Protein AF-A0A1F5AXA1-F1 (afdb_monomer_lite)

Secondary structure (DSSP, 8-state):
--HHHHHHHHHHHHHHHHHHHHHHHHHHHHHHHHHHHHHHHHHHHTT-SS--S-SS-TTTS-TTT--TTGGGTS-TTPPPS-GGGGTSPPPP---SSS-----------

pLDDT: mean 72.69, std 17.28, range [41.81, 97.44]

Sequence (109 aa):
MRRSHSFLFCLGLLAGLCGLIFVHASLRRQAMKPGLLEKERLVRELGLTDICLSTEANYTRHLTQADFTTAFQDHPLSLEHFPSGTWIRPGPRSGYGNGQGIRPAKKHP

Radius of gyration: 23.43 Å; chains: 1; bounding box: 48×49×68 Å

Foldseek 3Di:
DPPVVVVVVVVVVVVVVVVVVVVVVVVVVVVCVVVVVVQVVVCVVVVNPDRQPDPPDQCRRDVVPRDLCRVVVDDPPDDDPDPVVVVDDRPPPPPPDDDPDDPPPPPDD

Structure (mmCIF, N/CA/C/O backbone):
data_AF-A0A1F5AXA1-F1
#
_entry.id   AF-A0A1F5AXA1-F1
#
loop_
_atom_site.group_PDB
_atom_site.id
_atom_site.type_symbol
_atom_site.label_atom_id
_atom_site.label_alt_id
_atom_site.label_comp_id
_atom_site.label_asym_id
_atom_site.label_entity_id
_atom_site.label_seq_id
_atom_site.pdbx_PDB_ins_code
_atom_site.Cartn_x
_atom_site.Cartn_y
_atom_site.Cartn_z
_atom_site.occupancy
_atom_site.B_iso_or_equiv
_atom_site.auth_seq_id
_atom_site.auth_comp_id
_atom_site.auth_asym_id
_atom_site.auth_atom_id
_atom_site.pdbx_PDB_model_num
ATOM 1 N N . MET A 1 1 ? 27.623 4.783 -31.159 1.00 56.19 1 MET A N 1
ATOM 2 C CA . MET A 1 1 ? 27.523 4.229 -29.786 1.00 56.19 1 MET A CA 1
ATOM 3 C C . MET A 1 1 ? 27.310 2.720 -29.882 1.00 56.19 1 MET A C 1
ATOM 5 O O . MET A 1 1 ? 26.427 2.306 -30.622 1.00 56.19 1 MET A O 1
ATOM 9 N N . ARG A 1 2 ? 28.129 1.884 -29.219 1.00 83.75 2 ARG A N 1
ATOM 10 C CA . ARG A 1 2 ? 27.904 0.420 -29.183 1.00 83.75 2 ARG A CA 1
ATOM 11 C C . ARG A 1 2 ? 26.553 0.133 -28.512 1.00 83.75 2 ARG A C 1
ATOM 13 O O . ARG A 1 2 ? 26.247 0.753 -27.497 1.00 83.75 2 ARG A O 1
ATOM 20 N N . ARG A 1 3 ? 25.781 -0.827 -29.044 1.00 83.56 3 ARG A N 1
ATOM 21 C CA . ARG A 1 3 ? 24.444 -1.218 -28.539 1.00 83.56 3 ARG A CA 1
ATOM 22 C C . ARG A 1 3 ? 24.433 -1.546 -27.035 1.00 83.56 3 ARG A C 1
ATOM 24 O O . ARG A 1 3 ? 23.430 -1.326 -26.366 1.00 83.56 3 ARG A O 1
ATOM 31 N N . SER A 1 4 ? 25.566 -1.999 -26.495 1.00 86.94 4 SER A N 1
ATOM 32 C CA . SER A 1 4 ? 25.749 -2.272 -25.066 1.00 86.94 4 SER A CA 1
ATOM 33 C C . SER A 1 4 ? 25.619 -1.030 -24.177 1.00 86.94 4 SER A C 1
ATOM 35 O O . SER A 1 4 ? 25.053 -1.133 -23.094 1.00 86.94 4 SER A O 1
ATOM 37 N N . HIS A 1 5 ? 26.073 0.151 -24.616 1.00 91.19 5 HIS A N 1
ATOM 38 C CA . HIS A 1 5 ? 25.936 1.377 -23.816 1.00 91.19 5 HIS A CA 1
ATOM 39 C C . HIS A 1 5 ? 24.477 1.815 -23.699 1.00 91.19 5 HIS A C 1
ATOM 41 O O . HIS A 1 5 ? 24.054 2.223 -22.623 1.00 91.19 5 HIS A O 1
ATOM 47 N N . SER A 1 6 ? 23.696 1.686 -24.776 1.00 89.44 6 SER A N 1
ATOM 48 C CA . SER A 1 6 ? 22.261 1.991 -24.759 1.00 89.44 6 SER A CA 1
ATOM 49 C C . SER A 1 6 ? 21.498 1.062 -23.812 1.00 89.44 6 SER A C 1
ATOM 51 O O . SER A 1 6 ? 20.637 1.524 -23.070 1.00 89.44 6 SER A O 1
ATOM 53 N N . PHE A 1 7 ? 21.850 -0.229 -23.788 1.00 93.44 7 PHE A N 1
ATOM 54 C CA . PHE A 1 7 ? 21.260 -1.193 -22.858 1.00 93.44 7 PHE A CA 1
ATOM 55 C C . PHE A 1 7 ? 21.596 -0.868 -21.396 1.00 93.44 7 PHE A C 1
ATOM 57 O O . PHE A 1 7 ? 20.694 -0.784 -20.568 1.00 93.44 7 PHE A O 1
ATOM 64 N N . LEU A 1 8 ? 22.874 -0.627 -21.081 1.00 94.94 8 LEU A N 1
ATOM 65 C CA . LEU A 1 8 ? 23.301 -0.287 -19.718 1.00 94.94 8 LEU A CA 1
ATOM 66 C C . LEU A 1 8 ? 22.687 1.030 -19.232 1.00 94.94 8 LEU A C 1
ATOM 68 O O . LEU A 1 8 ? 22.290 1.129 -18.075 1.00 94.94 8 LEU A O 1
ATOM 72 N N . PHE A 1 9 ? 22.561 2.018 -20.119 1.00 95.62 9 PHE A N 1
ATOM 73 C CA . PHE A 1 9 ? 21.880 3.270 -19.809 1.00 95.62 9 PHE A CA 1
ATOM 74 C C . PHE A 1 9 ? 20.397 3.045 -19.493 1.00 95.62 9 PHE A C 1
ATOM 76 O O . PHE A 1 9 ? 19.908 3.534 -18.478 1.00 95.62 9 PHE A O 1
ATOM 83 N N . CYS A 1 10 ? 19.691 2.264 -20.318 1.00 95.81 10 CYS A N 1
ATOM 84 C CA . CYS A 1 10 ? 18.286 1.930 -20.088 1.00 95.81 10 CYS A CA 1
ATOM 85 C C . CYS A 1 10 ? 18.088 1.174 -18.764 1.00 95.81 10 CYS A C 1
ATOM 87 O O . CYS A 1 10 ? 17.204 1.521 -17.983 1.00 95.81 10 CYS A O 1
ATOM 89 N N . LEU A 1 11 ? 18.957 0.202 -18.469 1.00 96.62 11 LEU A N 1
ATOM 90 C CA . LEU A 1 11 ? 18.927 -0.551 -17.217 1.00 96.62 11 LEU A CA 1
ATOM 91 C C . LEU A 1 11 ? 19.181 0.352 -16.001 1.00 96.62 11 LEU A C 1
ATOM 93 O O . LEU A 1 11 ? 18.456 0.264 -15.013 1.00 96.62 11 LEU A O 1
ATOM 97 N N . GLY A 1 12 ? 20.176 1.239 -16.079 1.00 97.12 12 GLY A N 1
ATOM 98 C CA . GLY A 1 12 ? 20.475 2.202 -15.019 1.00 97.12 12 GLY A CA 1
ATOM 99 C C . GLY A 1 12 ? 19.324 3.179 -14.780 1.00 97.12 12 GLY A C 1
ATOM 100 O O . GLY A 1 12 ? 18.971 3.449 -13.634 1.00 97.12 12 GLY A O 1
ATOM 101 N N . LEU A 1 13 ? 18.686 3.649 -15.854 1.00 97.38 13 LEU A N 1
ATOM 102 C CA . LEU A 1 13 ? 17.512 4.515 -15.780 1.00 97.38 13 LEU A CA 1
ATOM 103 C C . LEU A 1 13 ? 16.323 3.798 -15.124 1.00 97.38 13 LEU A C 1
ATOM 105 O O . LEU A 1 13 ? 15.687 4.365 -14.236 1.00 97.38 13 LEU A O 1
ATOM 109 N N . LEU A 1 14 ? 16.062 2.539 -15.491 1.00 97.00 14 LEU A N 1
ATOM 110 C CA . LEU A 1 14 ? 15.006 1.730 -14.879 1.00 97.00 14 LEU A CA 1
ATOM 111 C C . LEU A 1 14 ? 15.281 1.468 -13.391 1.00 97.00 14 LEU A C 1
ATOM 113 O O . LEU A 1 14 ? 14.389 1.625 -12.560 1.00 97.00 14 LEU A O 1
ATOM 117 N N . ALA A 1 15 ? 16.521 1.123 -13.038 1.00 97.06 15 ALA A N 1
ATOM 118 C CA . ALA A 1 15 ? 16.927 0.934 -11.648 1.00 97.06 15 ALA A CA 1
ATOM 119 C C . ALA A 1 15 ? 16.773 2.229 -10.830 1.00 97.06 15 ALA A C 1
ATOM 121 O O . ALA A 1 15 ? 16.280 2.191 -9.702 1.00 97.06 15 ALA A O 1
ATOM 122 N N . GLY A 1 16 ? 17.121 3.378 -11.418 1.00 97.44 16 GLY A N 1
ATOM 123 C CA . GLY A 1 16 ? 16.911 4.695 -10.819 1.00 97.44 16 GLY A CA 1
ATOM 124 C C . GLY A 1 16 ? 15.432 4.999 -10.566 1.00 97.44 16 GLY A C 1
ATOM 125 O O . GLY A 1 16 ? 15.069 5.397 -9.460 1.00 97.44 16 GLY A O 1
ATOM 126 N N . LEU A 1 17 ? 14.563 4.741 -11.548 1.00 97.25 17 LEU A N 1
ATOM 127 C CA . LEU A 1 17 ? 13.107 4.872 -11.407 1.00 97.25 17 LEU A CA 1
ATOM 128 C C . LEU A 1 17 ? 12.553 3.972 -10.297 1.00 97.25 17 LEU A C 1
ATOM 130 O O . LEU A 1 17 ? 11.785 4.443 -9.459 1.00 97.25 17 LEU A O 1
ATOM 134 N N . CYS A 1 18 ? 12.983 2.709 -10.237 1.00 96.69 18 CYS A N 1
ATOM 135 C CA . CYS A 1 18 ? 12.626 1.809 -9.141 1.00 96.69 18 CYS A CA 1
ATOM 136 C C . CYS A 1 18 ? 13.044 2.393 -7.783 1.00 96.69 18 CYS A C 1
ATOM 138 O O . CYS A 1 18 ? 12.237 2.425 -6.855 1.00 96.69 18 CYS A O 1
ATOM 140 N N . GLY A 1 19 ? 14.267 2.919 -7.671 1.00 96.94 19 GLY A N 1
ATOM 141 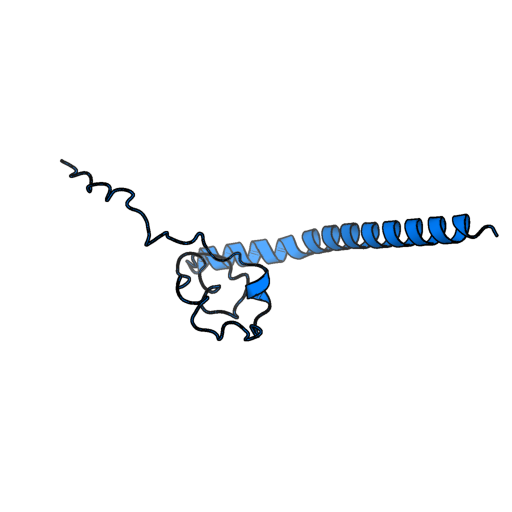C CA . GLY A 1 19 ? 14.747 3.588 -6.459 1.00 96.94 19 GLY A CA 1
ATOM 142 C C . GLY A 1 19 ? 13.879 4.781 -6.048 1.00 96.94 19 GLY A C 1
ATOM 143 O O . GLY A 1 19 ? 13.504 4.900 -4.880 1.00 96.94 19 GLY A O 1
ATOM 144 N N . LEU A 1 20 ? 13.482 5.626 -7.005 1.00 97.06 20 LEU A N 1
ATOM 145 C CA . LEU A 1 20 ? 12.594 6.766 -6.752 1.00 97.06 20 LEU A CA 1
ATOM 146 C C . LEU A 1 20 ? 11.222 6.332 -6.222 1.00 97.06 20 LEU A C 1
ATOM 148 O O . LEU A 1 20 ? 10.689 6.984 -5.323 1.00 97.06 20 LEU A O 1
ATOM 152 N N . ILE A 1 21 ? 10.672 5.217 -6.714 1.00 96.69 21 ILE A N 1
ATOM 153 C CA . ILE A 1 21 ? 9.410 4.660 -6.204 1.00 96.69 21 ILE A CA 1
ATOM 154 C C . ILE A 1 21 ? 9.549 4.278 -4.725 1.00 96.69 21 ILE A C 1
ATOM 156 O O . ILE A 1 21 ? 8.670 4.609 -3.929 1.00 96.69 21 ILE A O 1
ATOM 160 N N . PHE A 1 22 ? 10.654 3.642 -4.324 1.00 95.50 22 PHE A N 1
ATOM 161 C CA . PHE A 1 22 ? 10.891 3.294 -2.917 1.00 95.50 22 PHE A CA 1
ATOM 162 C C . PHE A 1 22 ? 11.034 4.526 -2.022 1.00 95.50 22 PHE A C 1
ATOM 164 O O . PHE A 1 22 ? 10.450 4.569 -0.936 1.00 95.50 22 PHE A O 1
ATOM 171 N N . VAL A 1 23 ? 11.759 5.549 -2.482 1.00 96.69 23 VAL A N 1
ATOM 172 C CA . VAL A 1 23 ? 11.886 6.821 -1.755 1.00 96.69 23 VAL A CA 1
ATOM 173 C C . VAL A 1 23 ? 10.516 7.483 -1.601 1.00 96.69 23 VAL A C 1
ATOM 175 O O . VAL A 1 23 ? 10.128 7.847 -0.489 1.00 96.69 23 VAL A O 1
ATOM 178 N N . HIS A 1 24 ? 9.740 7.567 -2.683 1.00 95.62 24 HIS A N 1
ATOM 179 C CA . HIS A 1 24 ? 8.391 8.126 -2.657 1.00 95.62 24 HIS A CA 1
ATOM 180 C C . HIS A 1 24 ? 7.464 7.348 -1.714 1.00 95.62 24 HIS A C 1
ATOM 182 O O . HIS A 1 24 ? 6.736 7.948 -0.923 1.00 95.62 24 HIS A O 1
ATOM 188 N N . ALA A 1 25 ? 7.522 6.015 -1.744 1.00 92.56 25 ALA A N 1
ATOM 189 C CA . ALA A 1 25 ? 6.754 5.159 -0.849 1.00 92.56 25 ALA A CA 1
ATOM 190 C C . ALA A 1 25 ? 7.140 5.373 0.624 1.00 92.56 25 ALA A C 1
ATOM 192 O O . ALA A 1 25 ? 6.259 5.414 1.482 1.00 92.56 25 ALA A O 1
ATOM 193 N N . SER A 1 26 ? 8.430 5.550 0.929 1.00 92.81 26 SER A N 1
ATOM 194 C CA . SER A 1 26 ? 8.910 5.832 2.288 1.00 92.81 26 SER A CA 1
ATOM 195 C C . SER A 1 26 ? 8.405 7.183 2.804 1.00 92.81 26 SER A C 1
ATOM 197 O O . SER A 1 26 ? 7.851 7.261 3.902 1.00 92.81 26 SER A O 1
ATOM 199 N N . LEU A 1 27 ? 8.497 8.232 1.980 1.00 94.50 27 LEU A N 1
ATOM 200 C CA . LEU A 1 27 ? 7.987 9.565 2.314 1.00 94.50 27 LEU A CA 1
ATOM 201 C C . LEU A 1 27 ? 6.466 9.552 2.516 1.00 94.50 27 LEU A C 1
ATOM 203 O O . LEU A 1 27 ? 5.967 10.054 3.523 1.00 94.50 27 LEU A O 1
ATOM 207 N N . ARG A 1 28 ? 5.722 8.895 1.615 1.00 91.81 28 ARG A N 1
ATOM 208 C CA . ARG A 1 28 ? 4.270 8.703 1.759 1.00 91.81 28 ARG A CA 1
ATOM 209 C C . ARG A 1 28 ? 3.908 7.949 3.032 1.00 91.81 28 ARG A C 1
ATOM 211 O O . ARG A 1 28 ? 2.963 8.337 3.712 1.00 91.81 28 ARG A O 1
ATOM 218 N N . ARG A 1 29 ? 4.650 6.892 3.381 1.00 88.81 29 ARG A N 1
ATOM 219 C CA . ARG A 1 29 ? 4.423 6.144 4.628 1.00 88.81 29 ARG A CA 1
ATOM 220 C C . ARG A 1 29 ? 4.554 7.052 5.843 1.00 88.81 29 ARG A C 1
ATOM 222 O O .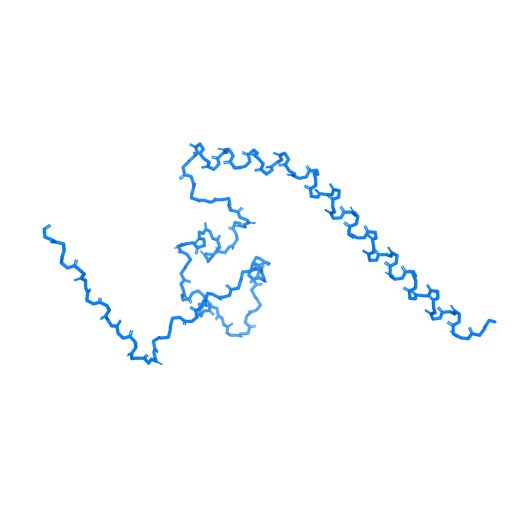 ARG A 1 29 ? 3.709 6.971 6.723 1.00 88.81 29 ARG A O 1
ATOM 229 N N . GLN A 1 30 ? 5.566 7.918 5.887 1.00 90.25 30 GLN A N 1
ATOM 230 C CA . GLN A 1 30 ? 5.751 8.862 6.993 1.00 90.25 30 GLN A CA 1
ATOM 231 C C . GLN A 1 30 ? 4.615 9.887 7.075 1.00 90.25 30 GLN A C 1
ATOM 233 O O . GLN A 1 30 ? 4.085 10.099 8.162 1.00 90.25 30 GLN A O 1
ATOM 238 N N . ALA A 1 31 ? 4.187 10.443 5.940 1.00 90.50 31 ALA A N 1
ATOM 239 C CA . ALA A 1 31 ? 3.068 11.386 5.882 1.00 90.50 31 ALA A CA 1
ATOM 240 C C . ALA A 1 31 ? 1.729 10.765 6.331 1.00 90.50 31 ALA A C 1
ATOM 242 O O . ALA A 1 31 ? 0.879 11.454 6.887 1.00 90.50 31 ALA A O 1
ATOM 243 N N . MET A 1 32 ? 1.548 9.457 6.128 1.00 86.38 32 MET A N 1
ATOM 244 C CA . MET A 1 32 ? 0.333 8.721 6.503 1.00 86.38 32 MET A CA 1
ATOM 245 C C . MET A 1 32 ? 0.294 8.298 7.983 1.00 86.38 32 MET A C 1
ATOM 247 O O . MET A 1 32 ? -0.789 8.020 8.497 1.00 86.38 32 MET A O 1
ATOM 251 N N . LYS A 1 33 ? 1.441 8.253 8.682 1.00 87.75 33 LYS A N 1
ATOM 252 C CA . LYS A 1 33 ? 1.533 7.861 10.105 1.00 87.75 33 LYS A CA 1
ATOM 253 C C . LYS A 1 33 ? 0.556 8.599 11.033 1.00 87.75 33 LYS A C 1
ATOM 255 O O . LYS A 1 33 ? -0.129 7.908 11.781 1.00 87.75 33 LYS A O 1
ATOM 260 N N . PRO A 1 34 ? 0.445 9.943 11.016 1.00 88.19 34 PRO A N 1
ATOM 261 C CA . PRO A 1 34 ? -0.467 10.644 11.923 1.00 88.19 34 PRO A CA 1
ATOM 262 C C . PRO A 1 34 ? -1.929 10.237 11.711 1.00 88.19 34 PRO A C 1
ATOM 264 O O . PRO A 1 34 ? -2.645 9.998 12.677 1.00 88.19 34 PRO A O 1
ATOM 267 N N . GLY A 1 35 ? -2.357 10.062 10.457 1.00 87.38 35 GLY A N 1
ATOM 268 C CA . GLY A 1 35 ? -3.712 9.599 10.153 1.00 87.38 35 GLY A CA 1
ATOM 269 C C . GLY A 1 35 ? -3.975 8.150 10.574 1.00 87.38 35 GLY A C 1
ATOM 270 O O . GLY A 1 35 ? -5.125 7.785 10.801 1.00 87.38 35 GLY A O 1
ATOM 271 N N . LEU A 1 36 ? -2.934 7.317 10.676 1.00 86.38 36 LEU A N 1
ATOM 272 C CA . LEU A 1 36 ? -3.059 5.954 11.192 1.00 86.38 36 LEU A CA 1
ATOM 273 C C . LEU A 1 36 ? -3.232 5.941 12.716 1.00 86.38 36 LEU A C 1
ATOM 275 O O . LEU A 1 36 ? -4.100 5.227 13.205 1.00 86.38 36 LEU A O 1
ATOM 279 N N . LEU A 1 37 ? -2.469 6.765 13.440 1.00 88.94 37 LEU A N 1
ATOM 280 C CA . LEU A 1 37 ? -2.584 6.890 14.898 1.00 88.94 37 LEU A CA 1
ATOM 281 C C . LEU A 1 37 ? -3.966 7.402 15.322 1.00 88.94 37 LEU A C 1
ATOM 283 O O . LEU A 1 37 ? -4.537 6.910 16.291 1.00 88.94 37 LEU A O 1
ATOM 287 N N . GLU A 1 38 ? -4.533 8.348 14.571 1.00 89.44 38 GLU A N 1
ATOM 288 C CA . GLU A 1 38 ? -5.885 8.847 14.847 1.00 89.44 38 GLU A CA 1
ATOM 289 C C . GLU A 1 38 ? -6.947 7.756 14.653 1.00 89.44 38 GLU A C 1
ATOM 291 O O . GLU A 1 38 ? -7.848 7.592 15.471 1.00 89.44 38 GLU A O 1
ATOM 296 N N . LYS A 1 39 ? -6.813 6.940 13.602 1.00 87.06 39 LYS A N 1
ATOM 297 C CA . LYS A 1 39 ? -7.712 5.798 13.372 1.00 87.06 39 LYS A CA 1
ATOM 298 C C . LYS A 1 39 ? -7.582 4.743 14.463 1.00 87.06 39 LYS A C 1
ATOM 300 O O . LYS A 1 39 ? -8.595 4.219 14.908 1.00 87.06 39 LYS A O 1
ATOM 305 N N . GLU A 1 40 ? -6.361 4.449 14.902 1.00 86.75 40 GLU A N 1
ATOM 306 C CA . GLU A 1 40 ? -6.104 3.528 16.012 1.00 86.75 40 GLU A CA 1
ATOM 307 C C . GLU A 1 40 ? -6.778 4.011 17.303 1.00 86.75 40 GLU A C 1
ATOM 309 O O . GLU A 1 40 ? -7.440 3.235 17.996 1.00 86.75 40 GLU A O 1
ATOM 314 N N . ARG A 1 41 ? -6.687 5.315 17.587 1.00 90.69 41 ARG A N 1
ATOM 315 C CA . ARG A 1 41 ? -7.385 5.937 18.712 1.00 90.69 41 ARG A CA 1
ATOM 316 C C . ARG A 1 41 ? -8.902 5.770 18.605 1.00 90.69 41 ARG A C 1
ATOM 318 O O . ARG A 1 41 ? -9.517 5.314 19.565 1.00 90.69 41 ARG A O 1
ATOM 325 N N . LEU A 1 42 ? -9.492 6.091 17.454 1.00 88.12 42 LEU A N 1
ATOM 326 C CA . LEU A 1 42 ? -10.936 5.961 17.228 1.00 88.12 42 LEU A CA 1
ATOM 327 C C . LEU A 1 42 ? -11.415 4.512 17.364 1.00 88.12 42 LEU A C 1
ATOM 329 O O . LEU A 1 42 ? -12.443 4.263 17.985 1.00 88.12 42 LEU A O 1
ATOM 333 N N . VAL A 1 43 ? -10.660 3.548 16.831 1.00 85.81 43 VAL A N 1
ATOM 334 C CA . VAL A 1 43 ? -10.952 2.112 16.976 1.00 85.81 43 VAL A CA 1
ATOM 335 C C . VAL A 1 43 ? -11.003 1.719 18.450 1.00 85.81 43 VAL A C 1
ATOM 337 O O . VAL A 1 43 ? -11.943 1.046 18.869 1.00 85.81 43 VAL A O 1
ATOM 340 N N . ARG A 1 44 ? -10.048 2.200 19.254 1.00 85.50 44 ARG A N 1
ATOM 341 C CA . ARG A 1 44 ? -10.014 1.945 20.696 1.00 85.50 44 ARG A CA 1
ATOM 342 C C . ARG A 1 44 ? -11.174 2.606 21.441 1.00 85.50 44 ARG A C 1
ATOM 344 O O . ARG A 1 44 ? -11.754 1.970 22.316 1.00 85.50 44 ARG A O 1
ATOM 351 N N . GLU A 1 45 ? -11.505 3.854 21.117 1.00 91.56 45 GLU A N 1
ATOM 352 C CA . GLU A 1 45 ? -12.608 4.591 21.755 1.00 91.56 45 GLU A CA 1
ATOM 353 C C . GLU A 1 45 ? -13.979 3.983 21.419 1.00 91.56 45 GLU A C 1
ATOM 355 O O . GLU A 1 45 ? -14.850 3.914 22.282 1.00 91.56 45 GLU A O 1
ATOM 360 N N . LEU A 1 46 ? -14.155 3.485 20.193 1.00 87.25 46 LEU A N 1
ATOM 361 C CA . LEU A 1 46 ? -15.395 2.859 19.730 1.00 87.25 46 LEU A CA 1
ATOM 362 C C . LEU A 1 46 ? -15.502 1.367 20.085 1.00 87.25 46 LEU A C 1
ATOM 364 O O . LEU A 1 46 ? -16.529 0.751 19.808 1.00 87.25 46 LEU A O 1
ATOM 368 N N . GLY A 1 47 ? -14.461 0.769 20.677 1.00 83.19 47 GLY A N 1
ATOM 369 C CA . GLY A 1 47 ? -14.436 -0.659 21.005 1.00 83.19 47 GLY A CA 1
ATOM 370 C C . GLY A 1 47 ? -14.446 -1.571 19.774 1.00 83.19 47 GLY A C 1
ATOM 371 O O . GLY A 1 47 ? -14.902 -2.711 19.854 1.00 83.19 47 GLY A O 1
ATOM 372 N N . LEU A 1 48 ? -13.964 -1.073 18.632 1.00 78.88 48 LEU A N 1
ATOM 373 C CA . LEU A 1 48 ? -13.810 -1.871 17.423 1.00 78.88 48 LEU A CA 1
ATOM 374 C C . LEU A 1 48 ? -12.623 -2.821 17.595 1.00 78.88 48 LEU A C 1
ATOM 376 O O . LEU A 1 48 ? -11.608 -2.494 18.206 1.00 78.88 48 LEU A O 1
ATOM 380 N N . THR A 1 49 ? -12.744 -4.019 17.044 1.00 67.12 49 THR A N 1
ATOM 381 C CA . THR A 1 49 ? -11.734 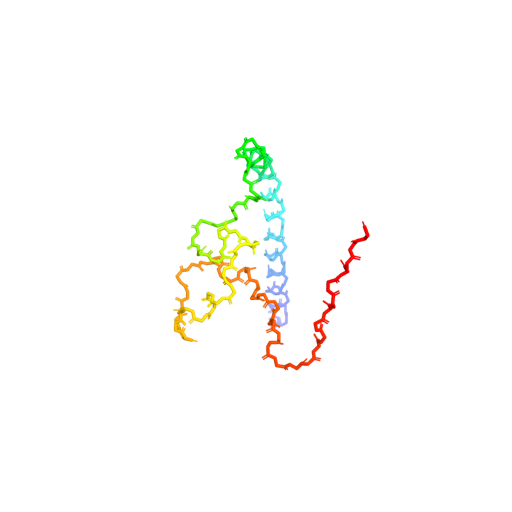-5.071 17.199 1.00 67.12 49 THR A CA 1
ATOM 382 C C . THR A 1 49 ? -10.481 -4.849 16.359 1.00 67.12 49 THR A C 1
ATOM 384 O O . THR A 1 49 ? -9.454 -5.447 16.662 1.00 67.12 49 THR A O 1
ATOM 387 N N . ASP A 1 50 ? -10.578 -4.076 15.271 1.00 69.81 50 ASP A N 1
ATOM 388 C CA . ASP A 1 50 ? -9.465 -3.802 14.360 1.00 69.81 50 ASP A CA 1
ATOM 389 C C . ASP A 1 50 ? -9.724 -2.557 13.487 1.00 69.81 50 ASP A C 1
ATOM 391 O O . ASP A 1 50 ? -10.866 -2.126 13.295 1.00 69.81 50 ASP A O 1
ATOM 395 N N . ILE A 1 51 ? -8.653 -1.999 12.918 1.00 69.38 51 ILE A N 1
ATOM 396 C CA . ILE A 1 51 ? -8.704 -0.962 11.887 1.00 69.38 51 ILE A CA 1
ATOM 397 C C . ILE A 1 51 ? -9.158 -1.625 10.583 1.00 69.38 51 ILE A C 1
ATOM 399 O O . ILE A 1 51 ? -8.419 -2.396 9.973 1.00 69.38 51 ILE A O 1
ATOM 403 N N . CYS A 1 52 ? -10.365 -1.298 10.112 1.00 66.19 52 CYS A N 1
ATOM 404 C CA . CYS A 1 52 ? -10.836 -1.750 8.801 1.00 66.19 52 CYS A CA 1
ATOM 405 C C . CYS A 1 52 ? -9.905 -1.224 7.696 1.00 66.19 52 CYS A C 1
ATOM 407 O O . CYS A 1 52 ? -9.954 -0.050 7.328 1.00 66.19 52 CYS A O 1
ATOM 409 N N . LEU A 1 53 ? -9.059 -2.103 7.152 1.00 65.50 53 LEU A N 1
ATOM 410 C CA . LEU A 1 53 ? -8.182 -1.796 6.016 1.00 65.50 53 LEU A CA 1
ATOM 411 C C . LEU A 1 53 ? -8.969 -1.636 4.706 1.00 65.50 53 LEU A C 1
ATOM 413 O O . LEU A 1 53 ? -8.484 -1.009 3.766 1.00 65.50 53 LEU A O 1
ATOM 417 N N . SER A 1 54 ? -10.180 -2.195 4.646 1.00 60.12 54 SER A N 1
ATOM 418 C CA . SER A 1 54 ? -11.104 -2.084 3.523 1.00 60.12 54 SER A CA 1
ATOM 419 C C . SER A 1 54 ? -12.546 -2.240 4.009 1.00 60.12 54 SER A C 1
ATOM 421 O O . SER A 1 54 ? -12.832 -3.081 4.861 1.00 60.12 54 SER A O 1
ATOM 423 N N . THR A 1 55 ? -13.458 -1.442 3.458 1.00 57.94 55 THR A N 1
ATOM 424 C CA . THR A 1 55 ? -14.902 -1.482 3.747 1.00 57.94 55 THR A CA 1
ATOM 425 C C . THR A 1 55 ? -15.665 -2.468 2.855 1.00 57.94 55 THR A C 1
ATOM 427 O O . THR A 1 55 ? -16.881 -2.595 2.981 1.00 57.94 55 THR A O 1
ATOM 430 N N . GLU A 1 56 ? -14.972 -3.144 1.936 1.00 58.09 56 GLU A N 1
ATOM 431 C CA . GLU A 1 56 ? -15.566 -3.573 0.669 1.00 58.09 56 GLU A CA 1
ATOM 432 C C . GLU A 1 56 ? -15.858 -5.080 0.515 1.00 58.09 56 GLU A C 1
ATOM 434 O O . GLU A 1 56 ? -16.600 -5.431 -0.388 1.00 58.09 56 GLU A O 1
ATOM 439 N N . ALA A 1 57 ? -15.430 -5.986 1.402 1.00 60.62 57 ALA A N 1
ATOM 440 C CA . ALA A 1 57 ? -15.773 -7.416 1.292 1.00 60.62 57 ALA A CA 1
ATOM 441 C C . ALA A 1 57 ? -16.199 -8.047 2.634 1.00 60.62 57 ALA A C 1
ATOM 443 O O . ALA A 1 57 ? -15.686 -7.704 3.701 1.00 60.62 57 ALA A O 1
ATOM 444 N N . ASN A 1 58 ? -17.153 -8.992 2.600 1.00 56.41 58 ASN A N 1
ATOM 445 C CA . ASN A 1 58 ? -17.651 -9.692 3.800 1.00 56.41 58 ASN A CA 1
ATOM 446 C C . ASN A 1 58 ? -16.518 -10.395 4.572 1.00 56.41 58 ASN A C 1
ATOM 448 O O . ASN A 1 58 ? -16.501 -10.362 5.799 1.00 56.41 58 ASN A O 1
ATOM 452 N N . TYR A 1 59 ? -15.540 -10.960 3.858 1.00 57.41 59 TYR A N 1
ATOM 453 C CA . TYR A 1 59 ? -14.381 -11.641 4.439 1.00 57.41 59 TYR A CA 1
ATOM 454 C C . TYR A 1 59 ? -13.284 -10.686 4.952 1.00 57.41 59 TYR A C 1
ATOM 456 O O . TYR A 1 59 ? -12.308 -11.138 5.544 1.00 57.41 59 TYR A O 1
ATOM 464 N N . THR A 1 60 ? -13.412 -9.368 4.746 1.00 54.28 60 THR A N 1
ATOM 465 C CA . THR A 1 60 ? -12.403 -8.371 5.168 1.00 54.28 60 THR A CA 1
ATOM 466 C C . THR A 1 60 ? -12.891 -7.438 6.267 1.00 54.28 60 THR A C 1
ATOM 468 O O . THR A 1 60 ? -12.080 -6.726 6.851 1.00 54.28 60 THR A O 1
ATOM 471 N N . ARG A 1 61 ? -14.198 -7.428 6.565 1.00 58.62 61 ARG A N 1
ATOM 472 C CA . ARG A 1 61 ? -14.795 -6.558 7.593 1.00 58.62 61 ARG A CA 1
ATOM 473 C C . ARG A 1 61 ? -14.335 -6.892 9.011 1.00 58.62 61 ARG A C 1
ATOM 475 O O . ARG A 1 61 ? -14.372 -6.039 9.887 1.00 58.62 61 ARG A O 1
ATOM 482 N N . HIS A 1 62 ? -13.897 -8.126 9.228 1.00 61.19 62 HIS A N 1
ATOM 483 C CA . HIS A 1 62 ? -13.360 -8.585 10.495 1.00 61.19 62 HIS A CA 1
ATOM 484 C C . HIS A 1 62 ? -12.542 -9.842 10.198 1.00 61.19 62 HIS A C 1
ATOM 486 O O . HIS A 1 62 ? -13.111 -10.914 10.044 1.00 61.19 62 HIS A O 1
ATOM 492 N N . LEU A 1 63 ? -11.216 -9.745 10.059 1.00 58.84 63 LEU A N 1
ATOM 493 C CA . LEU A 1 63 ? -10.396 -10.905 9.656 1.00 58.84 63 LEU A CA 1
ATOM 494 C C . LEU A 1 63 ? -10.593 -12.118 10.584 1.00 58.84 63 LEU A C 1
ATOM 496 O O . LEU A 1 63 ? -10.499 -13.262 10.152 1.00 58.84 63 LEU A O 1
ATOM 500 N N . THR A 1 64 ? -10.919 -11.865 11.852 1.00 58.12 64 THR A N 1
ATOM 501 C CA . THR A 1 64 ? -11.240 -12.885 12.857 1.00 58.12 64 THR A CA 1
ATOM 502 C C . THR A 1 64 ? -12.671 -13.434 12.790 1.00 58.12 64 THR A C 1
ATOM 504 O O . THR A 1 64 ? -12.918 -14.483 13.376 1.00 58.12 64 THR A O 1
ATOM 507 N N . GLN A 1 65 ? -13.602 -12.773 12.092 1.00 58.88 65 GLN A N 1
ATOM 508 C CA . GLN A 1 65 ? -14.978 -13.249 11.852 1.00 58.88 65 GLN A CA 1
ATOM 509 C C . GLN A 1 65 ? -15.278 -13.465 10.358 1.00 58.88 65 GLN A C 1
ATOM 511 O O . GLN A 1 65 ? -16.434 -13.631 9.974 1.00 58.88 65 GLN A O 1
ATOM 516 N N . ALA A 1 66 ? -14.248 -13.443 9.511 1.00 62.03 66 ALA A N 1
ATOM 517 C CA . ALA A 1 66 ? -14.373 -13.705 8.091 1.00 62.03 66 ALA A CA 1
ATOM 518 C C . ALA A 1 66 ? -14.894 -15.131 7.890 1.00 62.03 66 ALA A C 1
ATOM 520 O O . ALA A 1 66 ? -14.320 -16.090 8.409 1.00 62.03 66 ALA A O 1
ATOM 521 N N . ASP A 1 67 ? -15.986 -15.272 7.143 1.00 60.81 67 ASP A N 1
ATOM 522 C CA . ASP A 1 67 ? -16.552 -16.580 6.843 1.00 60.81 67 ASP A CA 1
ATOM 523 C C . ASP A 1 67 ? -15.563 -17.371 5.968 1.00 60.81 67 ASP A C 1
ATOM 525 O O . ASP A 1 67 ? -15.196 -16.954 4.864 1.00 60.81 67 ASP A O 1
ATOM 529 N N . PHE A 1 68 ? -15.120 -18.527 6.468 1.00 60.34 68 PHE A N 1
ATOM 530 C CA . PHE A 1 68 ? -14.190 -19.424 5.778 1.00 60.34 68 PHE A CA 1
ATOM 531 C C . PHE A 1 68 ? -14.732 -19.944 4.440 1.00 60.34 68 PHE A C 1
ATOM 533 O O . PHE A 1 68 ? -13.954 -20.403 3.604 1.00 60.34 68 PHE A O 1
ATOM 540 N N . THR A 1 69 ? -16.048 -19.888 4.231 1.00 59.94 69 THR A N 1
ATOM 541 C CA . THR A 1 69 ? -16.697 -20.338 2.996 1.00 59.94 69 THR A CA 1
ATOM 542 C C . THR A 1 69 ? -16.755 -19.261 1.916 1.00 59.94 69 THR A C 1
ATOM 544 O O . THR A 1 69 ? -17.092 -19.579 0.778 1.00 59.94 69 THR A O 1
ATOM 547 N N . THR A 1 70 ? -16.367 -18.014 2.219 1.00 59.69 70 THR A N 1
ATOM 548 C CA . THR A 1 70 ? -16.532 -16.890 1.281 1.00 59.69 70 THR A CA 1
ATOM 549 C C . THR A 1 70 ? -15.768 -17.086 -0.030 1.00 59.69 70 THR A C 1
ATOM 551 O O . THR A 1 70 ? -16.278 -16.727 -1.083 1.00 59.69 70 THR A O 1
ATOM 554 N N . ALA A 1 71 ? -14.616 -17.768 -0.003 1.00 58.75 71 ALA A N 1
ATOM 555 C CA . ALA A 1 71 ? -13.842 -18.096 -1.208 1.00 58.75 71 ALA A CA 1
ATOM 556 C C . ALA A 1 71 ? -14.591 -18.999 -2.217 1.00 58.75 71 ALA A C 1
ATOM 558 O O . ALA A 1 71 ? -14.118 -19.189 -3.333 1.00 58.75 71 ALA A O 1
ATOM 559 N N . PHE A 1 72 ? -15.729 -19.583 -1.820 1.00 58.31 72 PHE A N 1
ATOM 560 C CA . PHE A 1 72 ? -16.579 -20.441 -2.652 1.00 58.31 72 PHE A CA 1
ATOM 561 C C . PHE A 1 72 ? -17.981 -19.863 -2.891 1.00 58.31 72 PHE A C 1
ATOM 563 O O . PHE A 1 72 ? -18.801 -20.525 -3.525 1.00 58.31 72 PHE A O 1
ATOM 570 N N . GLN A 1 73 ? -18.282 -18.673 -2.360 1.00 67.75 73 GLN A N 1
ATOM 571 C CA . GLN A 1 73 ? -19.559 -17.995 -2.617 1.00 67.75 73 GLN A CA 1
ATOM 572 C C . GLN A 1 73 ? -19.578 -17.341 -4.008 1.00 67.75 73 GLN A C 1
ATOM 574 O O . GLN A 1 73 ? -20.649 -17.145 -4.578 1.00 67.75 73 GLN A O 1
ATOM 579 N N . ASP A 1 74 ? -18.395 -17.089 -4.569 1.00 63.94 74 ASP A N 1
ATOM 580 C CA . ASP A 1 74 ? -18.183 -16.550 -5.904 1.00 63.94 74 ASP A CA 1
ATOM 581 C C . ASP A 1 74 ? -17.862 -17.657 -6.929 1.00 63.94 74 ASP A C 1
ATOM 583 O O . ASP A 1 74 ? -17.369 -18.741 -6.599 1.00 63.94 74 ASP A O 1
ATOM 587 N N . HIS A 1 75 ? -18.162 -17.407 -8.208 1.00 64.12 75 HIS A N 1
ATOM 588 C CA . HIS A 1 75 ? -17.869 -18.357 -9.285 1.00 64.12 75 HIS A CA 1
ATOM 589 C C . HIS A 1 75 ? -16.342 -18.564 -9.369 1.00 64.12 75 HIS A C 1
ATOM 591 O O . HIS A 1 75 ? -15.606 -17.585 -9.363 1.00 64.12 75 HIS A O 1
ATOM 597 N N . PRO A 1 76 ? -15.810 -19.788 -9.580 1.00 61.44 76 PRO A N 1
ATOM 598 C CA . PRO A 1 76 ? -14.361 -20.038 -9.698 1.00 61.44 76 PRO A CA 1
ATOM 599 C C . PRO A 1 76 ? -13.594 -19.233 -10.775 1.00 61.44 76 PRO A C 1
ATOM 601 O O . PRO A 1 76 ? -12.375 -19.346 -10.854 1.00 61.44 76 PRO A O 1
ATOM 604 N N . LEU A 1 77 ? -14.280 -18.448 -11.613 1.00 65.06 77 LEU A N 1
ATOM 605 C CA . LEU A 1 77 ? -13.700 -17.549 -12.616 1.00 65.06 77 LEU A CA 1
ATOM 606 C C . LEU A 1 77 ? -14.217 -16.105 -12.497 1.00 65.06 77 LEU A C 1
ATOM 608 O O . LEU A 1 77 ? -13.911 -15.284 -13.363 1.00 65.06 77 LEU A O 1
ATOM 612 N N . SER A 1 78 ? -15.020 -15.771 -11.482 1.00 68.25 78 SER A N 1
ATOM 613 C CA . SER A 1 78 ? -15.448 -14.388 -11.298 1.00 68.25 78 SER A CA 1
ATOM 614 C C . SER A 1 78 ? -14.267 -13.557 -10.828 1.00 68.25 78 SER A C 1
ATOM 616 O O . SER A 1 78 ? -13.624 -13.859 -9.825 1.00 68.25 78 SER A O 1
ATOM 618 N N . LEU A 1 79 ? -13.998 -12.488 -11.568 1.00 64.25 79 LEU A N 1
ATOM 619 C CA . LEU A 1 79 ? -13.112 -11.434 -11.113 1.00 64.25 79 LEU A CA 1
ATOM 620 C C . LEU A 1 79 ? -13.781 -10.764 -9.917 1.00 64.25 79 LEU A C 1
ATOM 622 O O . LEU A 1 79 ? -14.863 -10.191 -10.060 1.00 64.25 79 LEU A O 1
ATOM 626 N N . GLU A 1 80 ? -13.157 -10.851 -8.747 1.00 64.56 80 GLU A N 1
ATOM 627 C CA . GLU A 1 80 ? -13.657 -10.125 -7.588 1.00 64.56 80 GLU A CA 1
ATOM 628 C C . GLU A 1 80 ? -13.623 -8.624 -7.872 1.00 64.56 80 GLU A C 1
ATOM 630 O O . GLU A 1 80 ? -12.627 -8.074 -8.348 1.00 64.56 80 GLU A O 1
ATOM 635 N N . HIS A 1 81 ? -14.743 -7.955 -7.598 1.00 69.25 81 HIS A N 1
ATOM 636 C CA . HIS A 1 81 ? -14.872 -6.521 -7.847 1.00 69.25 81 HIS A CA 1
ATOM 637 C C . HIS A 1 81 ? -14.049 -5.692 -6.851 1.00 69.25 81 HIS A C 1
ATOM 639 O O . HIS A 1 81 ? -13.753 -4.524 -7.102 1.00 69.25 81 HIS A O 1
ATOM 645 N N . PHE A 1 82 ? -13.657 -6.307 -5.732 1.00 65.12 82 PHE A N 1
ATOM 646 C CA . PHE A 1 82 ? -13.007 -5.636 -4.622 1.00 65.12 82 PHE A CA 1
ATOM 647 C C . PHE A 1 82 ? -11.492 -5.869 -4.635 1.00 65.12 82 PHE A C 1
ATOM 649 O O . PHE A 1 82 ? -11.028 -7.007 -4.525 1.00 65.12 82 PHE A O 1
ATOM 656 N N . PRO A 1 83 ? -10.677 -4.802 -4.705 1.00 61.16 83 PRO A N 1
ATOM 657 C CA . PRO A 1 83 ? -9.222 -4.926 -4.787 1.00 61.16 83 PRO A CA 1
ATOM 658 C C . PRO A 1 83 ? -8.591 -5.505 -3.507 1.00 61.16 83 PRO A C 1
ATOM 660 O O . PRO A 1 83 ? -7.464 -6.007 -3.544 1.00 61.16 83 PRO A O 1
ATOM 663 N N . SER A 1 84 ? -9.304 -5.465 -2.375 1.00 60.34 84 SER A N 1
ATOM 664 C CA . SER A 1 84 ? -8.845 -5.983 -1.079 1.00 60.34 84 SER A CA 1
ATOM 665 C C . SER A 1 84 ? -8.652 -7.502 -1.059 1.00 60.34 84 SER A C 1
ATOM 667 O O . SER A 1 84 ? -7.777 -7.981 -0.333 1.00 60.34 84 SER A O 1
ATOM 669 N N . GLY A 1 85 ? -9.362 -8.251 -1.909 1.00 61.75 85 GLY A N 1
ATOM 670 C CA . GLY A 1 85 ? -9.186 -9.699 -2.062 1.00 61.75 85 GLY A CA 1
ATOM 671 C C . GLY A 1 85 ? -7.782 -10.114 -2.503 1.00 61.75 85 GLY A C 1
ATOM 672 O O . GLY A 1 85 ? -7.305 -11.183 -2.141 1.00 61.75 85 GLY A O 1
ATOM 673 N N . THR A 1 86 ? -7.047 -9.237 -3.198 1.00 67.00 86 THR A N 1
ATOM 674 C CA . THR A 1 86 ? -5.662 -9.522 -3.622 1.00 67.00 86 THR A CA 1
ATOM 675 C C . THR A 1 86 ? -4.666 -9.500 -2.452 1.00 67.00 86 THR A C 1
ATOM 677 O O . THR A 1 86 ? -3.599 -10.107 -2.526 1.00 67.00 86 THR A O 1
ATOM 680 N N . TRP A 1 87 ? -4.979 -8.782 -1.370 1.00 62.19 87 TRP A N 1
ATOM 681 C CA . TRP A 1 87 ? -4.037 -8.523 -0.272 1.00 62.19 87 TRP A CA 1
ATOM 682 C C . TRP A 1 87 ? -4.172 -9.549 0.854 1.00 62.19 87 TRP A C 1
ATOM 684 O O . TRP A 1 87 ? -3.270 -9.696 1.681 1.00 62.19 87 TRP A O 1
ATOM 694 N N . ILE A 1 88 ? -5.298 -10.260 0.890 1.00 63.47 88 ILE A N 1
ATOM 695 C CA . ILE A 1 88 ? -5.653 -11.184 1.957 1.00 63.47 88 ILE A CA 1
ATOM 696 C C . ILE A 1 88 ? -5.441 -12.594 1.440 1.00 63.47 88 ILE A C 1
ATOM 698 O O . ILE A 1 88 ? -6.114 -13.071 0.531 1.00 63.47 88 ILE A O 1
ATOM 702 N N . ARG A 1 89 ? -4.461 -13.275 2.030 1.00 61.28 89 ARG A N 1
ATOM 703 C CA . ARG A 1 89 ? -4.212 -14.676 1.716 1.00 61.28 89 ARG A CA 1
ATOM 704 C C . ARG A 1 89 ? -5.417 -15.498 2.193 1.00 61.28 89 ARG A C 1
ATOM 706 O O . ARG A 1 89 ? -5.811 -15.326 3.349 1.00 61.28 89 ARG A O 1
ATOM 713 N N . PRO A 1 90 ? -5.961 -16.418 1.375 1.00 62.50 90 PRO A N 1
ATOM 714 C CA . PRO A 1 90 ? -6.968 -17.351 1.856 1.00 62.50 90 PRO A CA 1
ATOM 715 C C . PRO A 1 90 ? -6.417 -18.090 3.080 1.00 62.50 90 PRO A C 1
ATOM 717 O O . PRO A 1 90 ? -5.254 -18.513 3.093 1.00 62.50 90 PRO A O 1
ATOM 720 N N . GLY A 1 91 ? -7.236 -18.178 4.130 1.00 62.47 91 GLY A N 1
ATOM 721 C CA . GLY A 1 91 ? -6.849 -18.815 5.384 1.00 62.47 91 GLY A CA 1
ATOM 722 C C . GLY A 1 91 ? -6.364 -20.255 5.162 1.00 62.47 91 GLY A C 1
ATOM 723 O O . GLY A 1 91 ? -6.733 -20.889 4.167 1.00 62.47 91 GLY A O 1
ATOM 724 N N . PRO A 1 92 ? -5.515 -20.795 6.055 1.00 57.53 92 PRO A N 1
ATOM 725 C CA . PRO A 1 92 ? -5.064 -22.175 5.947 1.00 57.53 92 PRO A CA 1
ATOM 726 C C . PRO A 1 92 ? -6.280 -23.098 5.862 1.00 57.53 92 PRO A C 1
ATOM 728 O O . PRO A 1 92 ? -7.184 -23.027 6.694 1.00 57.53 92 PRO A O 1
ATOM 731 N N . ARG A 1 93 ? -6.300 -23.951 4.831 1.00 53.72 93 ARG A 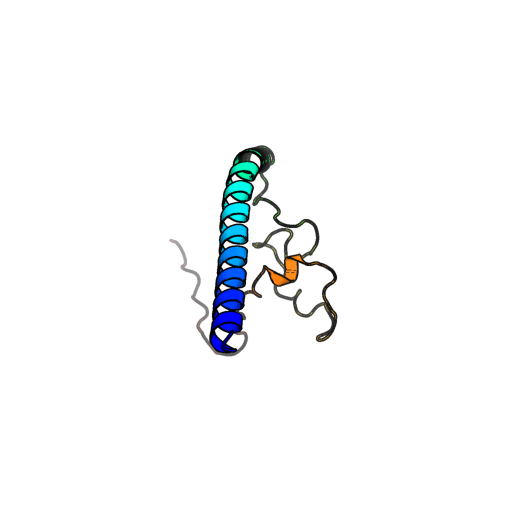N 1
ATOM 732 C CA . ARG A 1 93 ? -7.334 -24.968 4.633 1.00 53.72 93 ARG A CA 1
ATOM 733 C C . ARG A 1 93 ? -7.432 -25.785 5.919 1.00 53.72 93 ARG A C 1
ATOM 735 O O . ARG A 1 93 ? -6.536 -26.577 6.205 1.00 53.72 93 ARG A O 1
ATOM 742 N N . SER A 1 94 ? -8.500 -25.589 6.693 1.00 52.84 94 SER A N 1
ATOM 743 C CA . SER A 1 94 ? -8.853 -26.525 7.754 1.00 52.84 94 SER A CA 1
ATOM 744 C C . SER A 1 94 ? -9.124 -27.853 7.061 1.00 52.84 94 SER A C 1
ATOM 746 O O . SER A 1 94 ? -10.095 -28.000 6.316 1.00 52.84 94 SER A O 1
ATOM 748 N N . GLY A 1 95 ? -8.170 -28.773 7.183 1.00 46.09 95 GLY A N 1
ATOM 749 C CA . GLY A 1 95 ? -8.236 -30.094 6.593 1.00 46.09 95 GLY A CA 1
ATOM 750 C C . GLY A 1 95 ? -9.343 -30.901 7.251 1.00 46.09 95 GLY A C 1
ATOM 751 O O . GLY A 1 95 ? -9.074 -31.736 8.108 1.00 46.09 95 GLY A O 1
ATOM 752 N N . TYR A 1 96 ? -10.583 -30.719 6.805 1.00 46.84 96 TYR A N 1
ATOM 753 C CA . TYR A 1 96 ? -11.577 -31.784 6.868 1.00 46.84 96 TYR A CA 1
ATOM 754 C C . TYR A 1 96 ? -11.152 -32.863 5.869 1.00 46.84 96 TYR A C 1
ATOM 756 O O . TYR A 1 96 ? -11.576 -32.887 4.718 1.00 46.84 96 TYR A O 1
ATOM 764 N N . GLY A 1 97 ? -10.197 -33.688 6.294 1.00 46.19 97 GLY A N 1
ATOM 765 C CA . GLY A 1 97 ? -9.615 -34.734 5.462 1.00 46.19 97 GLY A CA 1
ATOM 766 C C . GLY A 1 97 ? -8.252 -35.207 5.949 1.00 46.19 97 GLY A C 1
ATOM 767 O O . GLY A 1 97 ? -7.317 -35.204 5.162 1.00 46.19 97 GLY A O 1
ATOM 768 N N . ASN A 1 98 ? -8.117 -35.506 7.247 1.00 45.69 98 ASN A N 1
ATOM 769 C CA . ASN A 1 98 ? -7.305 -36.611 7.788 1.00 45.69 98 ASN A CA 1
ATOM 770 C C . ASN A 1 98 ? -7.138 -36.460 9.307 1.00 45.69 98 ASN A C 1
ATOM 772 O O . ASN A 1 98 ? -6.207 -35.816 9.778 1.00 45.69 98 ASN A O 1
ATOM 776 N N . GLY A 1 99 ? -8.043 -37.083 10.065 1.00 46.84 99 GLY A N 1
ATOM 777 C CA . GLY A 1 99 ? -7.715 -37.867 11.265 1.00 46.84 99 GLY A CA 1
ATOM 778 C C . GLY A 1 99 ? -6.863 -37.277 12.399 1.00 46.84 99 GLY A C 1
ATOM 779 O O . GLY A 1 99 ? -6.420 -38.057 13.237 1.00 46.84 99 GLY A O 1
ATOM 780 N N . GLN A 1 100 ? -6.618 -35.970 12.498 1.00 47.22 100 GLN A N 1
ATOM 781 C CA . GLN A 1 100 ? -5.894 -35.413 13.644 1.00 47.22 100 GLN A CA 1
ATOM 782 C C . GLN A 1 100 ? -6.850 -35.000 14.761 1.00 47.22 100 GLN A C 1
ATOM 784 O O . GLN A 1 100 ? -7.300 -33.865 14.850 1.00 47.22 100 GLN A O 1
ATOM 789 N N . GLY A 1 101 ? -7.131 -35.995 15.606 1.00 41.81 101 GLY A N 1
ATOM 790 C CA . GLY A 1 101 ? -7.267 -35.868 17.053 1.00 41.81 101 GLY A CA 1
ATOM 791 C C . GLY A 1 101 ? -8.161 -34.745 17.557 1.00 41.81 101 GLY A C 1
ATOM 792 O O . GLY A 1 101 ? -7.692 -33.645 17.842 1.00 41.81 101 GLY A O 1
ATOM 793 N N . ILE A 1 102 ? -9.419 -35.093 17.823 1.00 48.28 102 ILE A N 1
ATOM 794 C CA . ILE A 1 102 ? -10.226 -34.438 18.853 1.00 48.28 102 ILE A CA 1
ATOM 795 C C . ILE A 1 102 ? -9.349 -34.358 20.111 1.00 48.28 102 ILE A C 1
ATOM 797 O O . ILE A 1 102 ? -9.118 -35.369 20.773 1.00 48.28 102 ILE A O 1
ATOM 801 N N . ARG A 1 103 ? -8.804 -33.177 20.428 1.00 52.47 103 ARG A N 1
ATOM 802 C CA . ARG A 1 103 ? -8.215 -32.939 21.747 1.00 52.47 103 ARG A CA 1
ATOM 803 C C . ARG A 1 103 ? -9.372 -33.047 22.740 1.00 52.47 103 ARG A C 1
ATOM 805 O O . ARG A 1 103 ? -10.288 -32.229 22.646 1.00 52.47 103 ARG A O 1
ATOM 812 N N . PRO A 1 104 ? -9.385 -34.031 23.657 1.00 44.19 104 PRO A N 1
ATOM 813 C CA . PRO A 1 104 ? -10.433 -34.088 24.657 1.00 44.19 104 PRO A CA 1
ATOM 814 C C . PRO A 1 104 ? -10.355 -32.814 25.495 1.00 44.19 104 PRO A C 1
ATOM 816 O O . PRO A 1 104 ? -9.273 -32.401 25.924 1.00 44.19 104 PRO A O 1
ATOM 819 N N . ALA A 1 105 ? -11.510 -32.177 25.685 1.00 53.09 105 ALA A N 1
ATOM 820 C CA . ALA A 1 105 ? -11.653 -31.042 26.575 1.00 53.09 105 ALA A CA 1
ATOM 821 C C . ALA A 1 105 ? -11.042 -31.412 27.932 1.00 53.09 105 ALA A C 1
ATOM 823 O O . ALA A 1 105 ? -11.458 -32.388 2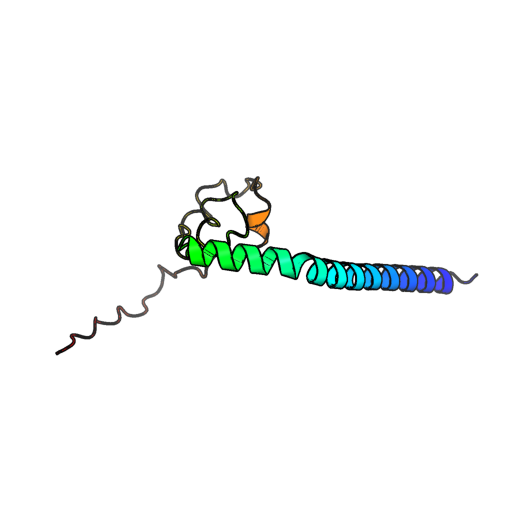8.564 1.00 53.09 105 ALA A O 1
ATOM 824 N N . LYS A 1 106 ? -10.027 -30.656 28.366 1.00 54.16 106 LYS A N 1
ATOM 825 C CA . LYS A 1 106 ? -9.533 -30.737 29.741 1.00 54.16 106 LYS A CA 1
ATOM 826 C C . LYS A 1 106 ? -10.725 -30.460 30.655 1.00 54.16 106 LYS A C 1
ATOM 828 O O . LYS A 1 106 ? -11.189 -29.325 30.723 1.00 54.16 106 LYS A O 1
ATOM 833 N N . LYS A 1 107 ? -11.215 -31.493 31.346 1.00 53.44 107 LYS A N 1
ATOM 834 C CA . LYS A 1 107 ? -12.044 -31.308 32.537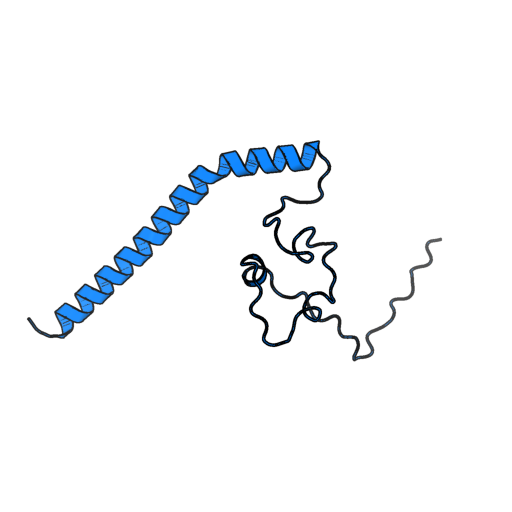 1.00 53.44 107 LYS A CA 1
ATOM 835 C C . LYS A 1 107 ? -11.180 -30.563 33.550 1.00 53.44 107 LYS A C 1
ATOM 837 O O . LYS A 1 107 ? -10.189 -31.109 34.030 1.00 53.44 107 LYS A O 1
ATOM 842 N N . HIS A 1 108 ? -11.512 -29.300 33.782 1.00 50.41 108 HIS A N 1
ATOM 843 C CA . HIS A 1 108 ? -10.991 -28.566 34.923 1.00 50.41 108 HIS A CA 1
ATOM 844 C C . HIS A 1 108 ? -11.641 -29.126 36.203 1.00 50.41 108 HIS A C 1
ATOM 846 O O . HIS A 1 108 ? -12.846 -29.394 36.161 1.00 50.41 108 HIS A O 1
ATOM 852 N N . PRO A 1 109 ? -10.861 -29.375 37.272 1.00 61.72 109 PRO A N 1
ATOM 853 C CA . PRO A 1 109 ? -11.388 -29.707 38.593 1.00 61.72 109 PRO A CA 1
ATOM 854 C C . PRO A 1 109 ? -12.086 -28.510 39.245 1.00 61.72 109 PRO A C 1
ATOM 856 O O . PRO A 1 109 ? -11.698 -27.359 38.928 1.00 61.72 109 PRO A O 1
#